Protein AF-A0A2V5PGW8-F1 (afdb_monomer_lite)

Foldseek 3Di:
DDDDDDDDDDDDPDDDQDDQDPQPPDDDADDDPDDPDDDDPDPDPDADLADDRSVSVSVLSLVLVCLQQLLVNLVCLLPDPPPVSVVVCVVVVDDSVVSNVVSVPDHRDHGDTHHNLVVVLVVVQVVQCVVVVHDDQAGPVRHGSVRSSVVSVD

Sequence (154 aa):
MLVQAQDIPVAQAGPAPQAPPPAPPSEVRAPGPKGSTPGPTGPGTLYSIGQPTDEEQLYLEYINRSRANPPAEGVRLATTTDPDVLSAYSYFSVDLSLLQSEFNTNPVAPPLAMNAKLLASARLHSGDMLTNDFQGHNGTDGSTFDQRITAQGY

pLDDT: mean 83.89, std 21.16, range [33.88, 98.5]

Radius of gyration: 20.9 Å; chains: 1; bounding box: 73×35×54 Å

Structure (mmCIF, N/CA/C/O backbone):
data_AF-A0A2V5PGW8-F1
#
_entry.id   AF-A0A2V5PGW8-F1
#
loop_
_atom_site.group_PDB
_atom_site.id
_atom_site.type_symbol
_atom_site.label_atom_id
_atom_site.label_alt_id
_atom_site.label_comp_id
_atom_site.label_asym_id
_atom_site.label_entity_id
_atom_site.label_seq_id
_atom_site.pdbx_PDB_ins_code
_atom_site.Cartn_x
_atom_site.Cartn_y
_atom_site.Cartn_z
_atom_site.occupancy
_atom_site.B_iso_or_equiv
_atom_site.auth_seq_id
_atom_site.auth_comp_id
_atom_site.auth_asym_id
_atom_site.auth_atom_id
_atom_site.pdbx_PDB_model_num
ATOM 1 N N . MET A 1 1 ? -47.441 8.249 17.963 1.00 40.44 1 MET A N 1
ATOM 2 C CA . MET A 1 1 ? -46.610 8.245 16.743 1.00 40.44 1 MET A CA 1
ATOM 3 C C . MET A 1 1 ? -45.543 7.182 16.968 1.00 40.44 1 MET A C 1
ATOM 5 O O . MET A 1 1 ? -44.676 7.387 17.802 1.00 40.44 1 MET A O 1
ATOM 9 N N . LEU A 1 2 ? -45.747 5.985 16.412 1.00 34.03 2 LEU A N 1
ATOM 10 C CA . LEU A 1 2 ? -44.937 4.788 16.674 1.00 34.03 2 LEU A CA 1
ATOM 11 C C . LEU A 1 2 ? -43.733 4.767 15.726 1.00 34.03 2 LEU A C 1
ATOM 13 O O . LEU A 1 2 ? -43.900 4.932 14.521 1.00 34.03 2 LEU A O 1
ATOM 17 N N . VAL A 1 3 ? -42.543 4.597 16.296 1.00 33.88 3 VAL A N 1
ATOM 18 C CA . VAL A 1 3 ? -41.261 4.498 15.590 1.00 33.88 3 VAL A CA 1
ATOM 19 C C . VAL A 1 3 ? -41.196 3.118 14.932 1.00 33.88 3 VAL A C 1
ATOM 21 O O . VAL A 1 3 ? -41.320 2.112 15.629 1.00 33.88 3 VAL A O 1
ATOM 24 N N . GLN A 1 4 ? -41.064 3.055 13.606 1.00 37.12 4 GLN A N 1
ATOM 25 C CA . GLN A 1 4 ? -40.842 1.783 12.918 1.00 37.12 4 GLN A CA 1
ATOM 26 C C . GLN A 1 4 ? -39.413 1.299 13.171 1.00 37.12 4 GLN A C 1
ATOM 28 O O . GLN A 1 4 ? -38.459 2.071 13.070 1.00 37.12 4 GLN A O 1
ATOM 33 N N . ALA A 1 5 ? -39.295 0.022 13.533 1.00 41.00 5 ALA A N 1
ATOM 34 C CA . ALA A 1 5 ? -38.028 -0.678 13.636 1.00 41.00 5 ALA A CA 1
ATOM 35 C C . ALA A 1 5 ? -37.353 -0.676 12.259 1.00 41.00 5 ALA A C 1
ATOM 37 O O . ALA A 1 5 ? -37.962 -1.077 11.271 1.00 41.00 5 ALA A O 1
ATOM 38 N N . GLN A 1 6 ? -36.124 -0.171 12.209 1.00 46.28 6 GLN A N 1
ATOM 39 C CA . GLN A 1 6 ? -35.280 -0.218 11.025 1.00 46.28 6 GLN A CA 1
ATOM 40 C C . GLN A 1 6 ? -34.931 -1.681 10.746 1.00 46.28 6 GLN A C 1
ATOM 42 O O . GLN A 1 6 ? -34.468 -2.387 11.646 1.00 46.28 6 GLN A O 1
ATOM 47 N N . ASP A 1 7 ? -35.190 -2.127 9.520 1.00 41.50 7 ASP A N 1
ATOM 48 C CA . ASP A 1 7 ? -34.817 -3.453 9.046 1.00 41.50 7 ASP A CA 1
ATOM 49 C C . ASP A 1 7 ? -33.313 -3.672 9.254 1.00 41.50 7 ASP A C 1
ATOM 51 O O . ASP A 1 7 ? -32.476 -2.914 8.761 1.00 41.50 7 ASP A O 1
ATOM 55 N N . ILE A 1 8 ? -32.973 -4.706 10.026 1.00 41.06 8 ILE A N 1
ATOM 56 C CA . ILE A 1 8 ? -31.591 -5.128 10.246 1.00 41.06 8 ILE A CA 1
ATOM 57 C C . ILE A 1 8 ? -31.052 -5.634 8.899 1.00 41.06 8 ILE A C 1
ATOM 59 O O . ILE A 1 8 ? -31.648 -6.558 8.336 1.00 41.06 8 ILE A O 1
ATOM 63 N N . PRO A 1 9 ? -29.938 -5.089 8.375 1.00 44.25 9 PRO A N 1
ATOM 64 C CA . PRO A 1 9 ? -29.322 -5.612 7.165 1.00 44.25 9 PRO A CA 1
ATOM 65 C C . PRO A 1 9 ? -28.958 -7.084 7.371 1.00 44.25 9 PRO A C 1
ATOM 67 O O . PRO A 1 9 ? -28.231 -7.438 8.301 1.00 44.25 9 PRO A O 1
ATOM 70 N N . VAL A 1 10 ? -29.481 -7.955 6.510 1.00 42.38 10 VAL A N 1
ATOM 71 C CA . VAL A 1 10 ? -29.098 -9.368 6.483 1.00 42.38 10 VAL A CA 1
ATOM 72 C C . VAL A 1 10 ? -27.624 -9.436 6.094 1.00 42.38 10 VAL A C 1
ATOM 74 O O . VAL A 1 10 ? -27.241 -8.958 5.028 1.00 42.38 10 VAL A O 1
ATOM 77 N N . ALA A 1 11 ? -26.798 -10.024 6.961 1.00 43.09 11 ALA A N 1
ATOM 78 C CA . ALA A 1 11 ? -25.395 -10.276 6.670 1.00 43.09 11 ALA A CA 1
ATOM 79 C C . ALA A 1 11 ? -25.289 -11.140 5.405 1.00 43.09 11 ALA A C 1
ATOM 81 O O . ALA A 1 11 ? -25.687 -12.307 5.397 1.00 43.09 11 ALA A O 1
ATOM 82 N N . GLN A 1 12 ? -24.776 -10.556 4.326 1.00 41.53 12 GLN A N 1
ATOM 83 C CA . GLN A 1 12 ? -24.440 -11.299 3.122 1.00 41.53 12 GLN A CA 1
ATOM 84 C C . GLN A 1 12 ? -23.303 -12.261 3.481 1.00 41.53 12 GLN A C 1
ATOM 86 O O . GLN A 1 12 ? -22.323 -11.853 4.108 1.00 41.53 12 GLN A O 1
ATOM 91 N N . ALA A 1 13 ? -23.444 -13.543 3.134 1.00 44.50 13 ALA A N 1
ATOM 92 C CA . ALA A 1 13 ? -22.358 -14.499 3.299 1.00 44.50 13 ALA A CA 1
ATOM 93 C C . ALA A 1 13 ? -21.129 -13.949 2.563 1.00 44.50 13 ALA A C 1
ATOM 95 O O . ALA A 1 13 ? -21.203 -13.659 1.367 1.00 44.50 13 ALA A O 1
ATOM 96 N N . GLY A 1 14 ? -20.038 -13.741 3.304 1.00 48.00 14 GLY A N 1
ATOM 97 C CA . GLY A 1 14 ? -18.776 -13.286 2.734 1.00 48.00 14 GLY A CA 1
ATOM 98 C C . GLY A 1 14 ? -18.256 -14.264 1.673 1.00 48.00 14 GLY A C 1
ATOM 99 O O . GLY A 1 14 ? -18.789 -15.371 1.536 1.00 48.00 14 GLY A O 1
ATOM 100 N N . PRO A 1 15 ? -17.214 -13.875 0.920 1.00 55.97 15 PRO A N 1
ATOM 101 C CA . PRO A 1 15 ? -16.576 -14.763 -0.042 1.00 55.97 15 PRO A CA 1
ATOM 102 C C . PRO A 1 15 ? -16.247 -16.111 0.608 1.00 55.97 15 PRO A C 1
ATOM 104 O O . PRO A 1 15 ? -15.847 -16.164 1.774 1.00 55.97 15 PRO A O 1
ATOM 107 N N . ALA A 1 16 ? -16.432 -17.200 -0.141 1.00 48.69 16 ALA A N 1
ATOM 108 C CA . ALA A 1 16 ? -15.998 -18.519 0.301 1.00 48.69 16 ALA A CA 1
ATOM 109 C C . ALA A 1 16 ? -14.511 -18.458 0.708 1.00 48.69 16 ALA A C 1
ATOM 111 O O . ALA A 1 16 ? -13.754 -17.754 0.037 1.00 48.69 16 ALA A O 1
ATOM 112 N N . PRO A 1 17 ? -14.079 -19.176 1.765 1.00 48.38 17 PRO A N 1
ATOM 113 C CA . PRO A 1 17 ? -12.673 -19.237 2.143 1.00 48.38 17 PRO A CA 1
ATOM 114 C C . PRO A 1 17 ? -11.847 -19.688 0.938 1.00 48.38 17 PRO A C 1
ATOM 116 O O . PRO A 1 17 ? -11.931 -20.838 0.502 1.00 48.38 17 PRO A O 1
ATOM 119 N N . GLN A 1 18 ? -11.107 -18.755 0.355 1.00 60.91 18 GLN A N 1
ATOM 120 C CA . GLN A 1 18 ? -10.178 -19.044 -0.719 1.00 60.91 18 GLN A CA 1
ATOM 121 C C . GLN A 1 18 ? -8.949 -19.685 -0.082 1.00 60.91 18 GLN A C 1
ATOM 123 O O . GLN A 1 18 ? -8.522 -19.268 0.994 1.00 60.91 18 GLN A O 1
ATOM 128 N N . ALA A 1 19 ? -8.411 -20.732 -0.711 1.00 45.38 19 ALA A N 1
ATOM 129 C CA . ALA A 1 19 ? -7.142 -21.286 -0.262 1.00 45.38 19 ALA A CA 1
ATOM 130 C C . ALA A 1 19 ? -6.102 -20.153 -0.204 1.00 45.38 19 ALA A C 1
ATOM 132 O O . ALA A 1 19 ? -6.127 -19.295 -1.097 1.00 45.38 19 ALA A O 1
ATOM 133 N N . PRO A 1 20 ? -5.203 -20.152 0.798 1.00 48.78 20 PRO A N 1
ATOM 134 C CA . PRO A 1 20 ? -4.128 -19.184 0.848 1.00 48.78 20 PRO A CA 1
ATOM 135 C C . PRO A 1 20 ? -3.431 -19.148 -0.515 1.00 48.78 20 PRO A C 1
ATOM 137 O O . PRO A 1 20 ? -3.143 -20.215 -1.080 1.00 48.78 20 PRO A O 1
ATOM 140 N N . PRO A 1 21 ? -3.180 -17.958 -1.074 1.00 62.78 21 PRO A N 1
ATOM 141 C CA . PRO A 1 21 ? -2.383 -17.849 -2.280 1.00 62.78 21 PRO A CA 1
ATOM 142 C C . PRO A 1 21 ? -1.033 -18.555 -2.072 1.00 62.78 21 PRO A C 1
ATOM 144 O O . PRO A 1 21 ? -0.531 -18.608 -0.943 1.00 62.78 21 PRO A O 1
ATOM 147 N N . PRO A 1 22 ? -0.436 -19.137 -3.130 1.00 72.50 22 PRO A N 1
ATOM 148 C CA . PRO A 1 22 ? 0.881 -19.748 -3.026 1.00 72.50 22 PRO A CA 1
ATOM 149 C C . PRO A 1 22 ? 1.866 -18.781 -2.371 1.00 72.50 22 PRO A C 1
ATOM 151 O O . PRO A 1 22 ? 1.972 -17.628 -2.794 1.00 72.50 22 PRO A O 1
ATOM 154 N N . ALA A 1 23 ? 2.576 -19.257 -1.346 1.00 50.66 23 ALA A N 1
ATOM 155 C CA . ALA A 1 23 ? 3.517 -18.426 -0.610 1.00 50.66 23 ALA A CA 1
ATOM 156 C C . ALA A 1 23 ? 4.523 -17.780 -1.582 1.00 50.66 23 ALA A C 1
ATOM 158 O O . ALA A 1 23 ? 5.069 -18.474 -2.454 1.00 50.66 23 ALA A O 1
ATOM 159 N N . PRO A 1 24 ? 4.788 -16.469 -1.461 1.00 63.44 24 PRO A N 1
ATOM 160 C CA . PRO A 1 24 ? 5.774 -15.817 -2.301 1.00 63.44 24 PRO A CA 1
ATOM 161 C C . PRO A 1 24 ? 7.163 -16.444 -2.092 1.00 63.44 24 PRO A C 1
ATOM 163 O O . PRO A 1 24 ? 7.466 -16.927 -0.998 1.00 63.44 24 PRO A O 1
ATOM 166 N N . PRO A 1 25 ? 8.052 -16.404 -3.105 1.00 72.44 25 PRO A N 1
ATOM 167 C CA . PRO A 1 25 ? 9.440 -16.815 -2.926 1.00 72.44 25 PRO A CA 1
ATOM 168 C C . PRO A 1 25 ? 10.068 -16.074 -1.740 1.00 72.44 25 PRO A C 1
ATOM 170 O O . PRO A 1 25 ? 10.069 -14.842 -1.706 1.00 72.44 25 PRO A O 1
ATOM 173 N N . SER A 1 26 ? 10.589 -16.825 -0.768 1.00 59.41 26 SER A N 1
ATOM 174 C CA . SER A 1 26 ? 11.202 -16.269 0.436 1.00 59.41 26 SER A CA 1
ATOM 175 C C . SER A 1 26 ? 12.571 -15.669 0.118 1.00 59.41 26 SER A C 1
ATOM 177 O O . SER A 1 26 ? 13.467 -16.387 -0.332 1.00 59.41 26 SER A O 1
ATOM 179 N N . GLU A 1 27 ? 12.768 -14.385 0.410 1.00 65.31 27 GLU A N 1
ATOM 180 C CA . GLU A 1 27 ? 14.083 -13.744 0.344 1.00 65.31 27 GLU A CA 1
ATOM 181 C C . GLU A 1 27 ? 14.701 -13.686 1.748 1.00 65.31 27 GLU A C 1
ATOM 183 O O . GLU A 1 27 ? 14.141 -13.103 2.676 1.00 65.31 27 GLU A O 1
ATOM 188 N N . VAL A 1 28 ? 15.855 -14.338 1.927 1.00 62.91 28 VAL A N 1
ATOM 189 C CA . VAL A 1 28 ? 16.549 -14.413 3.220 1.00 62.91 28 VAL A CA 1
ATOM 190 C C . VAL A 1 28 ? 17.599 -13.310 3.296 1.00 62.91 28 VAL A C 1
ATOM 192 O O . VAL A 1 28 ? 18.559 -13.296 2.527 1.00 62.91 28 VAL A O 1
ATOM 195 N N . ARG A 1 29 ? 17.465 -12.405 4.269 1.00 62.31 29 ARG A N 1
ATOM 196 C CA . ARG A 1 29 ? 18.520 -11.435 4.590 1.00 62.31 29 ARG A CA 1
ATOM 197 C C . ARG A 1 29 ? 19.723 -12.155 5.213 1.00 62.31 29 ARG A C 1
ATOM 199 O O . ARG A 1 29 ? 19.563 -12.922 6.161 1.00 62.31 29 ARG A O 1
ATOM 206 N N . ALA A 1 30 ? 20.936 -11.846 4.747 1.00 62.22 30 ALA A N 1
ATOM 207 C CA . ALA A 1 30 ? 22.165 -12.288 5.408 1.00 62.22 30 ALA A CA 1
ATOM 208 C C . ALA A 1 30 ? 22.208 -11.780 6.870 1.00 62.22 30 ALA A C 1
ATOM 210 O O . ALA A 1 30 ? 21.884 -10.611 7.110 1.00 62.22 30 ALA A O 1
ATOM 211 N N . PRO A 1 31 ? 22.594 -12.607 7.863 1.00 52.97 31 PRO A N 1
ATOM 212 C CA . PRO A 1 31 ? 22.607 -12.187 9.260 1.00 52.97 31 PRO A CA 1
ATOM 213 C C . PRO A 1 31 ? 23.463 -10.930 9.458 1.00 52.97 31 PRO A C 1
ATOM 215 O O . PRO A 1 31 ? 24.656 -10.927 9.163 1.00 52.97 31 PRO A O 1
ATOM 218 N N . GLY A 1 32 ? 22.856 -9.859 9.974 1.00 55.25 32 GLY A N 1
ATOM 219 C CA . GLY A 1 32 ? 23.610 -8.716 10.490 1.00 55.25 32 GLY A CA 1
ATOM 220 C C . GLY A 1 32 ? 24.349 -9.080 11.788 1.00 55.25 32 GLY A C 1
ATOM 221 O O . GLY A 1 32 ? 24.049 -10.117 12.390 1.00 55.25 32 GLY A O 1
ATOM 222 N N . PRO A 1 33 ? 25.288 -8.240 12.262 1.00 53.88 33 PRO A N 1
ATOM 223 C CA . PRO A 1 33 ? 25.954 -8.451 13.544 1.00 53.88 33 PRO A CA 1
ATOM 224 C C . PRO A 1 33 ? 24.921 -8.624 14.664 1.00 53.88 33 PRO A C 1
ATOM 226 O O . PRO A 1 33 ? 23.999 -7.815 14.794 1.00 53.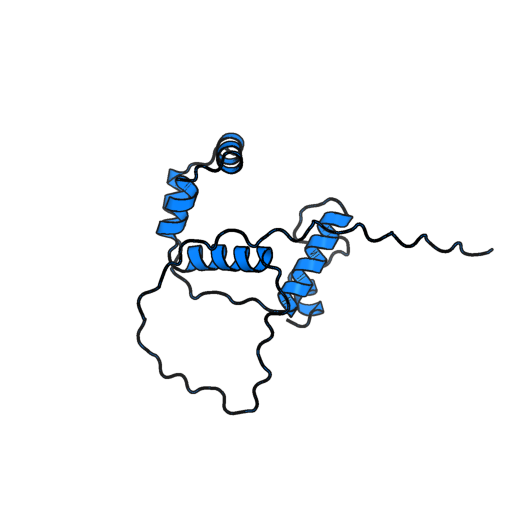88 33 PRO A O 1
ATOM 229 N N . LYS A 1 34 ? 25.059 -9.685 15.468 1.00 49.84 34 LYS A N 1
ATOM 230 C CA . LYS A 1 34 ? 24.198 -9.935 16.631 1.00 49.84 34 LYS A CA 1
ATOM 231 C C . LYS A 1 34 ? 24.468 -8.869 17.695 1.00 49.84 34 LYS A C 1
ATOM 233 O O . LYS A 1 34 ? 25.403 -9.002 18.478 1.00 49.84 34 LYS A O 1
ATOM 238 N N . GLY A 1 35 ? 23.657 -7.816 17.726 1.00 45.84 35 GLY A N 1
ATOM 239 C CA . GLY A 1 35 ? 23.587 -6.925 18.879 1.00 45.84 35 GLY A CA 1
ATOM 240 C C . GLY A 1 35 ? 22.987 -7.675 20.068 1.00 45.84 35 GLY A C 1
ATOM 241 O O . GLY A 1 35 ? 21.908 -8.254 19.958 1.00 45.84 35 GLY A O 1
ATOM 242 N N . SER A 1 36 ? 23.686 -7.696 21.200 1.00 48.03 36 SER A N 1
ATOM 243 C CA . SER A 1 36 ? 23.183 -8.242 22.461 1.00 48.03 36 SER A CA 1
ATOM 244 C C . SER A 1 36 ? 22.240 -7.232 23.120 1.00 48.03 36 SER A C 1
ATOM 246 O O . SER A 1 36 ? 22.651 -6.475 23.996 1.00 48.03 36 SER A O 1
ATOM 248 N N . THR A 1 37 ? 20.983 -7.171 22.690 1.00 54.50 37 THR A N 1
ATOM 249 C CA . THR A 1 37 ? 19.946 -6.461 23.452 1.00 54.50 37 THR A CA 1
ATOM 250 C C . THR A 1 37 ? 19.428 -7.375 24.566 1.00 54.50 37 THR A C 1
ATOM 252 O O . THR A 1 37 ? 18.951 -8.470 24.254 1.00 54.50 37 THR A O 1
ATOM 255 N N . PRO A 1 38 ? 19.511 -6.977 25.851 1.00 52.12 38 PRO A N 1
ATOM 256 C CA . PRO A 1 38 ? 18.877 -7.707 26.945 1.00 52.12 38 PRO A CA 1
ATOM 257 C C . PRO A 1 38 ? 17.372 -7.852 26.690 1.00 52.12 38 PRO A C 1
ATOM 259 O O . PRO A 1 38 ? 16.700 -6.875 26.360 1.00 52.12 38 PRO A O 1
ATOM 262 N N . GLY A 1 39 ? 16.851 -9.075 26.815 1.00 55.28 39 GLY A N 1
ATOM 263 C CA . GLY A 1 39 ? 15.418 -9.344 26.709 1.00 55.28 39 GLY A CA 1
ATOM 264 C C . GLY A 1 39 ? 14.641 -8.743 27.890 1.00 55.28 39 GLY A C 1
ATOM 265 O O . GLY A 1 39 ? 15.202 -8.601 28.978 1.00 55.28 39 GLY A O 1
ATOM 266 N N . PRO A 1 40 ? 13.361 -8.383 27.704 1.00 57.47 40 PRO A N 1
ATOM 267 C CA . PRO A 1 40 ? 12.556 -7.766 28.753 1.00 57.47 40 PRO A CA 1
ATOM 268 C C . PRO A 1 40 ? 12.365 -8.721 29.943 1.00 57.47 40 PRO A C 1
ATOM 270 O O . PRO A 1 40 ? 11.946 -9.865 29.779 1.00 57.47 40 PRO A O 1
ATOM 273 N N . THR A 1 41 ? 12.662 -8.243 31.154 1.00 48.97 41 THR A N 1
ATOM 274 C CA . THR A 1 41 ? 12.500 -8.975 32.420 1.00 48.97 41 THR A CA 1
ATOM 275 C C . THR A 1 41 ? 11.153 -8.637 33.066 1.00 48.97 41 THR A C 1
ATOM 277 O O . THR A 1 41 ? 11.041 -7.676 33.823 1.00 48.97 41 THR A O 1
ATOM 280 N N . GLY A 1 42 ? 10.121 -9.419 32.754 1.00 59.41 42 GLY A N 1
ATOM 281 C CA . GLY A 1 42 ? 8.792 -9.373 33.377 1.00 59.41 42 GLY A CA 1
ATOM 282 C C . GLY A 1 42 ? 7.847 -10.376 32.702 1.00 59.41 42 GLY A C 1
ATOM 283 O O . GLY A 1 42 ? 8.179 -10.852 31.615 1.00 59.41 42 GLY A O 1
ATOM 284 N N . PRO A 1 43 ? 6.687 -10.731 33.293 1.00 55.41 43 PRO A N 1
ATOM 285 C CA . PRO A 1 43 ? 5.642 -11.441 32.561 1.00 55.41 43 PRO A CA 1
ATOM 286 C C . PRO A 1 43 ? 5.126 -10.506 31.463 1.00 55.41 43 PRO A C 1
ATOM 288 O O . PRO A 1 43 ? 4.277 -9.649 31.693 1.00 55.41 43 PRO A O 1
ATOM 291 N N . GLY A 1 44 ? 5.734 -10.593 30.283 1.00 62.56 44 GLY A N 1
ATOM 292 C CA . GLY A 1 44 ? 5.386 -9.746 29.155 1.00 62.56 44 GLY A CA 1
ATOM 293 C C . GLY A 1 44 ? 3.988 -10.095 28.674 1.00 62.56 44 GLY A C 1
ATOM 294 O O . GLY A 1 44 ? 3.721 -11.248 28.336 1.00 62.56 44 GLY A O 1
ATOM 295 N N . THR A 1 45 ? 3.101 -9.103 28.615 1.00 73.25 45 THR A N 1
ATOM 296 C CA . THR A 1 45 ? 1.897 -9.203 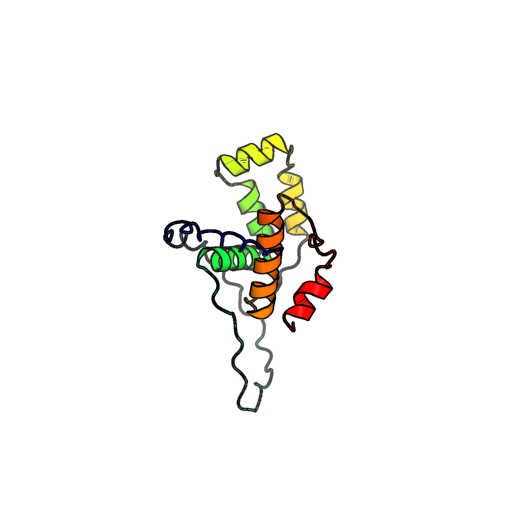27.790 1.00 73.25 45 THR A CA 1
ATOM 297 C C . THR A 1 45 ? 2.339 -9.616 26.391 1.00 73.25 45 THR A C 1
ATOM 299 O O . THR A 1 45 ? 3.126 -8.910 25.757 1.00 73.25 45 THR A O 1
ATOM 302 N N . LEU A 1 46 ? 1.882 -10.783 25.935 1.00 81.94 46 LEU A N 1
ATOM 303 C CA . LEU A 1 46 ? 2.220 -11.278 24.607 1.00 81.94 46 LEU A CA 1
ATOM 304 C C . LEU A 1 46 ? 1.773 -10.259 23.557 1.00 81.94 46 LEU A C 1
ATOM 306 O O . LEU A 1 46 ? 0.671 -9.709 23.632 1.00 81.94 46 LEU A O 1
ATOM 310 N N . TYR A 1 47 ? 2.639 -10.004 22.578 1.00 88.31 47 TYR A N 1
ATOM 311 C CA . TYR A 1 47 ? 2.306 -9.133 21.461 1.00 88.31 47 TYR A CA 1
ATOM 312 C C . TYR A 1 47 ? 1.154 -9.744 20.659 1.00 88.31 47 TYR A C 1
ATOM 314 O O . TYR A 1 47 ? 1.244 -10.884 20.204 1.00 88.31 47 TYR A O 1
ATOM 322 N N . SER A 1 48 ? 0.068 -8.989 20.491 1.00 93.50 48 SER A N 1
ATOM 323 C CA . SER A 1 48 ? -1.096 -9.452 19.741 1.00 93.50 48 SER A CA 1
ATOM 324 C C . SER A 1 48 ? -1.030 -8.979 18.293 1.00 93.50 48 SER A C 1
ATOM 326 O O . SER A 1 48 ? -1.170 -7.787 18.005 1.00 93.50 48 SER A O 1
ATOM 328 N N . ILE A 1 49 ? -0.883 -9.939 17.380 1.00 93.62 49 ILE A N 1
ATOM 329 C CA . ILE A 1 49 ? -1.000 -9.721 15.932 1.00 93.62 49 ILE A CA 1
ATOM 330 C C . ILE A 1 49 ? -2.460 -9.608 15.464 1.00 93.62 49 ILE A C 1
ATOM 332 O O . ILE A 1 49 ? -2.720 -9.280 14.311 1.00 93.62 49 ILE A O 1
ATOM 336 N N . GLY A 1 50 ? -3.421 -9.868 16.356 1.00 93.94 50 GLY A N 1
ATOM 337 C CA . GLY A 1 50 ? -4.836 -9.975 16.015 1.00 93.94 50 GLY A CA 1
ATOM 338 C C . GLY A 1 50 ? -5.165 -11.337 15.406 1.00 93.94 50 GLY A C 1
ATOM 339 O O . GLY A 1 50 ? -4.630 -12.356 15.838 1.00 93.94 50 GLY A O 1
ATOM 340 N N . GLN A 1 51 ? -6.080 -11.341 14.439 1.00 95.62 51 GLN A N 1
ATOM 341 C CA . GLN A 1 51 ? -6.477 -12.509 13.647 1.00 95.62 51 GLN A CA 1
ATOM 342 C C . GLN A 1 51 ? -6.503 -12.081 12.169 1.00 95.62 51 GLN A C 1
ATOM 344 O O . GLN A 1 51 ? -7.587 -11.794 11.640 1.00 95.62 51 GLN A O 1
ATOM 349 N N . PRO A 1 52 ? -5.323 -11.887 11.545 1.00 95.81 52 PRO A N 1
ATOM 350 C CA . PRO A 1 52 ? -5.260 -11.583 10.124 1.00 95.81 52 PRO A CA 1
ATOM 351 C C . PRO A 1 52 ? -5.826 -12.751 9.312 1.00 95.81 52 PRO A C 1
ATOM 353 O O . PRO A 1 52 ? -5.681 -13.909 9.704 1.00 95.81 52 PRO A O 1
ATOM 356 N N . THR A 1 53 ? -6.483 -12.447 8.200 1.00 95.44 53 THR A N 1
ATOM 357 C CA . THR A 1 53 ? -6.813 -13.454 7.188 1.00 95.44 53 THR A CA 1
ATOM 358 C C . THR A 1 53 ? -5.550 -13.877 6.440 1.00 95.44 53 THR A C 1
ATOM 360 O O . THR A 1 53 ? -4.527 -13.191 6.492 1.00 95.44 53 THR A O 1
ATOM 363 N N . ASP A 1 54 ? -5.631 -14.980 5.695 1.00 94.88 54 ASP A N 1
ATOM 364 C CA . ASP A 1 54 ? -4.525 -15.433 4.844 1.00 94.88 54 ASP A CA 1
ATOM 365 C C . ASP A 1 54 ? -4.125 -14.362 3.813 1.00 94.88 54 ASP A C 1
ATOM 367 O O . ASP A 1 54 ? -2.943 -14.144 3.562 1.00 94.88 54 ASP A O 1
ATOM 371 N N . GLU A 1 55 ? -5.105 -13.629 3.278 1.00 92.81 55 GLU A N 1
ATOM 372 C CA . GLU A 1 55 ? -4.884 -12.531 2.331 1.00 92.81 55 GLU A CA 1
ATOM 373 C C . GLU A 1 55 ? -4.216 -11.311 2.994 1.00 92.81 55 GLU A C 1
ATOM 375 O O . GLU A 1 55 ? -3.272 -10.733 2.460 1.00 92.81 55 GLU A O 1
ATOM 380 N N . GLU A 1 56 ? -4.646 -10.924 4.199 1.00 95.38 56 GLU A N 1
ATOM 381 C CA . GLU A 1 56 ? -3.999 -9.836 4.948 1.00 95.38 56 GLU A CA 1
ATOM 382 C C . GLU A 1 56 ? -2.554 -10.195 5.324 1.00 95.38 56 GLU A C 1
ATOM 384 O O . GLU A 1 56 ? -1.659 -9.346 5.278 1.00 95.38 56 GLU A O 1
ATOM 389 N N . GLN A 1 57 ? -2.318 -11.463 5.665 1.00 96.62 57 GLN A N 1
ATOM 390 C CA . GLN A 1 57 ? -0.987 -11.986 5.931 1.00 96.62 57 GLN A CA 1
ATOM 391 C C . GLN A 1 57 ? -0.119 -11.970 4.662 1.00 96.62 57 GLN A C 1
ATOM 393 O O . GLN A 1 57 ? 1.031 -11.526 4.723 1.00 96.62 57 GLN A O 1
ATOM 398 N N . LEU A 1 58 ? -0.674 -12.344 3.506 1.00 95.44 58 LEU A N 1
ATOM 399 C CA . LEU A 1 58 ? 0.014 -12.245 2.219 1.00 95.44 58 LEU A CA 1
ATOM 400 C C . LEU A 1 58 ? 0.440 -10.801 1.908 1.00 95.44 58 LEU A C 1
ATOM 402 O O . LEU A 1 58 ? 1.576 -10.571 1.485 1.00 95.44 58 LEU A O 1
ATOM 406 N N . TYR A 1 59 ? -0.422 -9.807 2.147 1.00 95.69 59 TYR A N 1
ATOM 407 C CA . TYR A 1 59 ? -0.048 -8.408 1.916 1.00 95.69 59 TYR A CA 1
ATOM 408 C C . TYR A 1 59 ? 1.132 -7.969 2.785 1.00 95.69 59 TYR A C 1
ATOM 410 O O . TYR A 1 59 ? 2.031 -7.276 2.298 1.00 95.69 59 TYR A O 1
ATOM 418 N N . LEU A 1 60 ? 1.187 -8.405 4.048 1.00 97.12 60 LEU A N 1
ATOM 419 C CA . LEU A 1 60 ? 2.347 -8.148 4.899 1.00 97.12 60 LEU A CA 1
ATOM 420 C C . LEU A 1 60 ? 3.619 -8.804 4.338 1.00 97.12 60 LEU A C 1
ATOM 422 O O . LEU A 1 60 ? 4.699 -8.212 4.404 1.00 97.12 60 LEU A O 1
ATOM 426 N N . GLU A 1 61 ? 3.510 -10.000 3.766 1.00 96.75 61 GLU A N 1
ATOM 427 C CA . GLU A 1 61 ? 4.635 -10.702 3.143 1.00 96.75 61 GLU A CA 1
ATOM 428 C C . GLU A 1 61 ? 5.149 -9.983 1.895 1.00 96.75 61 GLU A C 1
ATOM 430 O O . GLU A 1 61 ? 6.362 -9.824 1.753 1.00 96.75 61 GLU A O 1
ATOM 435 N N . TYR A 1 62 ? 4.268 -9.462 1.036 1.00 96.69 62 TYR A N 1
ATOM 436 C CA . TYR A 1 62 ? 4.671 -8.624 -0.100 1.00 96.69 62 TYR A CA 1
ATOM 437 C C . TYR A 1 62 ? 5.388 -7.351 0.353 1.00 96.69 62 TYR A C 1
ATOM 439 O O . TYR A 1 62 ? 6.464 -7.028 -0.160 1.00 96.69 62 TYR A O 1
ATOM 447 N N . ILE A 1 63 ? 4.853 -6.668 1.371 1.00 97.44 63 ILE A N 1
ATOM 448 C CA . ILE A 1 63 ? 5.497 -5.488 1.961 1.00 97.44 63 ILE A CA 1
ATOM 449 C C . ILE A 1 63 ? 6.883 -5.857 2.500 1.00 97.44 63 ILE A C 1
ATOM 451 O O . ILE A 1 63 ? 7.864 -5.166 2.230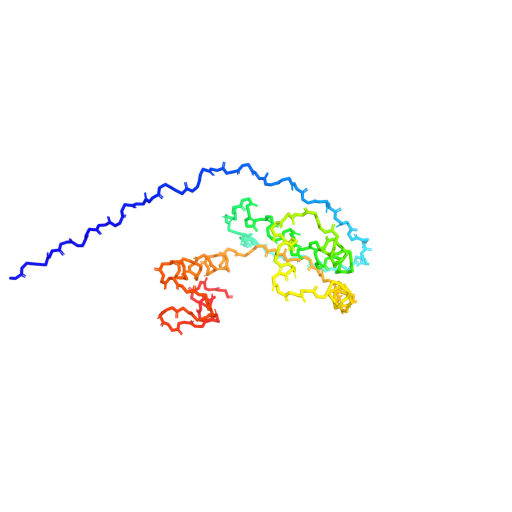 1.00 97.44 63 ILE A O 1
ATOM 455 N N . ASN A 1 64 ? 6.997 -6.958 3.239 1.00 98.25 64 ASN A N 1
ATOM 456 C CA . ASN A 1 64 ? 8.261 -7.375 3.837 1.00 98.25 64 ASN A CA 1
ATOM 457 C C . ASN A 1 64 ? 9.284 -7.871 2.808 1.00 98.25 64 ASN A C 1
ATOM 459 O O . ASN A 1 64 ? 10.474 -7.621 3.000 1.00 98.25 64 ASN A O 1
ATOM 463 N N . ARG A 1 65 ? 8.851 -8.492 1.703 1.00 97.62 65 ARG A N 1
ATOM 464 C CA . ARG A 1 65 ? 9.722 -8.842 0.570 1.00 97.62 65 ARG A CA 1
ATOM 465 C C . ARG A 1 65 ? 10.311 -7.584 -0.068 1.00 97.62 65 ARG A C 1
ATOM 467 O O . ARG A 1 65 ? 11.529 -7.486 -0.197 1.00 97.62 65 ARG A O 1
ATOM 474 N N . SER A 1 66 ? 9.465 -6.588 -0.339 1.00 97.25 66 SER A N 1
ATOM 475 C CA . SER A 1 66 ? 9.891 -5.274 -0.834 1.00 97.25 66 SER A CA 1
ATOM 476 C C . SER A 1 66 ? 10.893 -4.601 0.110 1.00 97.25 66 SER A C 1
ATOM 478 O O . SER A 1 66 ? 11.950 -4.147 -0.316 1.00 97.25 66 SER A O 1
ATOM 480 N N . ARG A 1 67 ? 10.627 -4.615 1.423 1.00 98.12 67 ARG A N 1
ATOM 481 C CA . ARG A 1 67 ? 11.521 -4.034 2.443 1.00 98.12 67 ARG A CA 1
ATOM 482 C C . ARG A 1 67 ? 12.859 -4.760 2.567 1.00 98.12 67 ARG A C 1
ATOM 484 O O . ARG A 1 67 ? 13.864 -4.118 2.870 1.00 98.12 67 ARG A O 1
ATOM 491 N N . ALA A 1 68 ? 12.880 -6.077 2.370 1.00 98.25 68 ALA A N 1
ATOM 492 C CA . ALA A 1 68 ? 14.093 -6.882 2.467 1.00 98.25 68 ALA A CA 1
ATOM 493 C C . ALA A 1 68 ? 15.046 -6.644 1.287 1.00 98.25 68 ALA A C 1
ATOM 495 O O . ALA A 1 68 ? 16.263 -6.672 1.484 1.00 98.25 68 ALA A O 1
ATOM 496 N N . ASN A 1 69 ? 14.504 -6.403 0.088 1.00 98.25 69 ASN A N 1
ATOM 497 C CA . ASN A 1 69 ? 15.282 -6.222 -1.135 1.00 98.25 69 ASN A CA 1
ATOM 498 C C . ASN A 1 69 ? 14.541 -5.353 -2.175 1.00 98.25 69 ASN A C 1
ATOM 500 O O . ASN A 1 69 ? 13.991 -5.879 -3.149 1.00 98.25 69 ASN A O 1
ATOM 504 N N . PRO A 1 70 ? 14.537 -4.017 -2.004 1.00 98.31 70 PRO A N 1
ATOM 505 C CA . PRO A 1 70 ? 13.805 -3.130 -2.904 1.00 98.31 70 PRO A CA 1
ATOM 506 C C . PRO A 1 70 ? 14.211 -3.254 -4.388 1.00 98.31 70 PRO A C 1
ATOM 508 O O . PRO A 1 70 ? 13.309 -3.364 -5.220 1.00 98.31 70 PRO A O 1
ATOM 511 N N . PRO A 1 71 ? 15.509 -3.346 -4.762 1.00 98.31 71 PRO A N 1
ATOM 512 C CA . PRO A 1 71 ? 15.897 -3.559 -6.160 1.00 98.31 71 PRO A CA 1
ATOM 513 C C . PRO A 1 71 ? 15.265 -4.805 -6.796 1.00 98.31 71 PRO A C 1
ATOM 515 O O . PRO A 1 71 ? 14.765 -4.746 -7.922 1.00 98.31 71 PRO A O 1
ATOM 518 N N . ALA A 1 72 ? 15.249 -5.936 -6.081 1.00 98.00 72 ALA A N 1
ATOM 519 C CA . ALA A 1 72 ? 14.658 -7.167 -6.603 1.00 98.00 72 ALA A CA 1
ATOM 520 C C . ALA A 1 72 ? 13.133 -7.075 -6.730 1.00 98.00 72 ALA A C 1
ATOM 522 O O . ALA A 1 72 ? 12.578 -7.599 -7.697 1.00 98.00 72 ALA A O 1
ATOM 523 N N . GLU A 1 73 ? 12.456 -6.379 -5.812 1.00 98.19 73 GLU A N 1
ATOM 524 C CA . GLU A 1 73 ? 11.015 -6.150 -5.930 1.00 98.19 73 GLU A CA 1
ATOM 525 C C . GLU A 1 73 ? 10.678 -5.266 -7.135 1.00 98.19 73 GLU A C 1
ATOM 527 O O . GLU A 1 73 ? 9.761 -5.590 -7.889 1.00 98.19 73 GLU A O 1
ATOM 532 N N . GLY A 1 74 ? 11.462 -4.213 -7.388 1.00 98.00 74 GLY A N 1
ATOM 533 C CA . GLY A 1 74 ? 11.308 -3.382 -8.584 1.00 98.00 74 GLY A CA 1
ATOM 534 C C . GLY A 1 74 ? 11.432 -4.198 -9.876 1.00 98.00 74 GLY A C 1
ATOM 535 O O . GLY A 1 74 ? 10.612 -4.060 -10.784 1.00 98.00 74 GLY A O 1
ATOM 536 N N . VAL A 1 75 ? 12.410 -5.112 -9.947 1.00 98.25 75 VAL A N 1
ATOM 537 C CA . VAL A 1 75 ? 12.547 -6.045 -11.081 1.00 98.25 75 VAL A CA 1
ATOM 538 C C . VAL A 1 75 ? 11.344 -6.978 -11.185 1.00 98.25 75 VAL A C 1
ATOM 540 O O . VAL A 1 75 ? 10.817 -7.168 -12.281 1.00 98.25 75 VAL A O 1
ATOM 543 N N . ARG A 1 76 ? 10.881 -7.543 -10.066 1.00 97.38 76 ARG A N 1
ATOM 544 C CA . ARG A 1 76 ? 9.734 -8.457 -10.036 1.00 97.38 76 ARG A CA 1
ATOM 545 C C . ARG A 1 76 ? 8.465 -7.796 -10.570 1.00 97.38 76 ARG A C 1
ATOM 547 O O . ARG A 1 76 ? 7.782 -8.400 -11.390 1.00 97.38 76 ARG A O 1
ATOM 554 N N . LEU A 1 77 ? 8.171 -6.570 -10.138 1.00 96.62 77 LEU A N 1
ATOM 555 C CA . LEU A 1 77 ? 7.013 -5.812 -10.614 1.00 96.62 77 LEU A CA 1
ATOM 556 C C . LEU A 1 77 ? 7.144 -5.495 -12.108 1.00 96.62 77 LEU A C 1
ATOM 558 O O . LEU A 1 77 ? 6.243 -5.799 -12.881 1.00 96.62 77 LEU A O 1
ATOM 562 N N . ALA A 1 78 ? 8.305 -5.001 -12.544 1.00 97.75 78 ALA A N 1
ATOM 563 C CA . ALA A 1 78 ? 8.543 -4.669 -13.949 1.00 97.75 78 ALA A CA 1
ATOM 564 C C . ALA A 1 78 ? 8.520 -5.876 -14.909 1.00 97.75 78 ALA A C 1
ATOM 566 O O . ALA A 1 78 ? 8.367 -5.694 -16.114 1.00 97.75 78 ALA A O 1
ATOM 567 N N . THR A 1 79 ? 8.696 -7.099 -14.399 1.00 97.19 79 THR A N 1
ATOM 568 C CA . THR A 1 79 ? 8.744 -8.340 -15.198 1.00 97.19 79 THR A CA 1
ATOM 569 C C . THR A 1 79 ? 7.541 -9.254 -14.969 1.00 97.19 79 THR A C 1
ATOM 571 O O . THR A 1 79 ? 7.543 -10.403 -15.413 1.00 97.19 79 THR A O 1
ATOM 574 N N . THR A 1 80 ? 6.505 -8.759 -14.284 1.00 96.38 80 THR A N 1
ATOM 575 C CA . THR A 1 80 ? 5.269 -9.513 -14.069 1.00 96.38 80 THR A CA 1
ATOM 576 C C . THR A 1 80 ? 4.613 -9.906 -15.393 1.00 96.38 80 THR A C 1
ATOM 578 O O . THR A 1 80 ? 4.701 -9.199 -16.395 1.00 96.38 80 THR A O 1
ATOM 581 N N . THR A 1 81 ? 3.936 -11.052 -15.385 1.00 97.06 81 THR A N 1
ATOM 582 C CA . THR A 1 81 ? 3.150 -11.555 -16.526 1.00 97.06 81 THR A CA 1
ATOM 583 C C . THR A 1 81 ? 1.649 -11.538 -16.248 1.00 97.06 81 THR A C 1
ATOM 585 O O . THR A 1 81 ? 0.870 -12.016 -17.069 1.00 97.06 81 THR A O 1
ATOM 588 N N . ASP A 1 82 ? 1.245 -10.985 -15.101 1.00 96.94 82 ASP A N 1
ATOM 589 C CA . ASP A 1 82 ? -0.157 -10.843 -14.730 1.00 96.94 82 ASP A CA 1
ATOM 590 C C . ASP A 1 82 ? -0.882 -9.916 -15.729 1.00 96.94 82 ASP A C 1
ATOM 592 O O . ASP A 1 82 ? -0.471 -8.761 -15.897 1.00 96.94 82 ASP A O 1
ATOM 596 N N . PRO A 1 83 ? -1.933 -10.396 -16.418 1.00 97.50 83 PRO A N 1
ATOM 597 C CA . PRO A 1 83 ? -2.590 -9.634 -17.474 1.00 97.50 83 PRO A CA 1
ATOM 598 C C . PRO A 1 83 ? -3.280 -8.365 -16.961 1.00 97.50 83 PRO A C 1
ATOM 600 O O . PRO A 1 83 ? -3.304 -7.366 -17.684 1.00 97.50 83 PRO A O 1
ATOM 603 N N . ASP A 1 84 ? -3.791 -8.366 -15.728 1.00 97.06 84 ASP A N 1
ATOM 604 C CA . ASP A 1 84 ? -4.462 -7.204 -15.144 1.00 97.06 84 ASP A CA 1
ATOM 605 C C . ASP A 1 84 ? -3.436 -6.117 -14.810 1.00 97.06 84 ASP A C 1
ATOM 607 O O . ASP A 1 84 ? -3.654 -4.934 -15.091 1.00 97.06 84 ASP A O 1
ATOM 611 N N . VAL A 1 85 ? -2.262 -6.515 -14.312 1.00 96.75 85 VAL A N 1
ATOM 612 C CA . VAL A 1 85 ? -1.154 -5.582 -14.066 1.00 96.75 85 VAL A CA 1
ATOM 613 C C . VAL A 1 85 ? -0.604 -5.013 -15.375 1.00 96.75 85 VAL A C 1
ATOM 615 O O . VAL A 1 85 ? -0.391 -3.804 -15.474 1.00 96.75 85 VAL A O 1
ATOM 618 N N . LEU A 1 86 ? -0.424 -5.844 -16.407 1.00 98.00 86 LEU A N 1
ATOM 619 C CA . LEU A 1 86 ? 0.019 -5.379 -17.726 1.00 98.00 86 LEU A CA 1
ATOM 620 C C . LEU A 1 86 ? -0.988 -4.401 -18.356 1.00 98.00 86 LEU A C 1
ATOM 622 O O . LEU A 1 86 ? -0.588 -3.389 -18.938 1.00 98.00 86 LEU A O 1
ATOM 626 N N . SER A 1 87 ? -2.290 -4.658 -18.192 1.00 98.25 87 SER A N 1
ATOM 627 C CA . SER A 1 87 ? -3.348 -3.734 -18.610 1.00 98.25 87 SER A CA 1
ATOM 628 C C . SER A 1 87 ? -3.263 -2.404 -17.853 1.00 98.25 87 SER A C 1
ATOM 630 O O . SER A 1 87 ? -3.302 -1.337 -18.470 1.00 98.25 87 SER A O 1
ATOM 632 N N . ALA A 1 88 ? -3.064 -2.441 -16.531 1.00 97.81 88 ALA A N 1
ATOM 633 C CA . ALA A 1 88 ? -2.890 -1.238 -15.720 1.00 97.81 88 ALA A CA 1
ATOM 634 C C . ALA A 1 88 ? -1.644 -0.434 -16.131 1.00 97.81 88 ALA A C 1
ATOM 636 O O . ALA A 1 88 ? -1.720 0.788 -16.254 1.00 97.81 88 ALA A O 1
ATOM 637 N N . TYR A 1 89 ? -0.517 -1.095 -16.414 1.00 98.19 89 TYR A N 1
ATOM 638 C CA . TYR A 1 89 ? 0.691 -0.431 -16.915 1.00 98.19 89 TYR A CA 1
ATOM 639 C C . TYR A 1 89 ? 0.433 0.319 -18.219 1.00 98.19 89 TYR A C 1
ATOM 641 O O . TYR A 1 89 ? 0.847 1.472 -18.348 1.00 98.19 89 TYR A O 1
ATOM 649 N N . SER A 1 90 ? -0.299 -0.294 -19.153 1.00 98.00 90 SER A N 1
ATOM 650 C CA . SER A 1 90 ? -0.691 0.367 -20.398 1.00 98.00 90 SER A CA 1
ATOM 651 C C . SER A 1 90 ? -1.644 1.537 -20.151 1.00 98.00 90 SER A C 1
ATOM 653 O O . SER A 1 90 ? -1.470 2.596 -20.748 1.00 98.00 90 SER A O 1
ATOM 655 N N . TYR A 1 91 ? -2.649 1.359 -19.292 1.00 98.12 91 TYR A N 1
ATOM 656 C CA . TYR A 1 91 ? -3.662 2.380 -19.024 1.00 98.12 91 TYR A CA 1
ATOM 657 C C . TYR A 1 91 ? -3.061 3.627 -18.362 1.00 98.12 91 TYR A C 1
ATOM 659 O O . TYR A 1 91 ? -3.323 4.748 -18.791 1.00 98.12 91 TYR A O 1
ATOM 667 N N . PHE A 1 92 ? -2.206 3.436 -17.356 1.00 97.88 92 PHE A N 1
ATOM 668 C CA . PHE A 1 92 ? -1.556 4.525 -16.623 1.00 97.88 92 PHE A CA 1
ATOM 669 C C . PHE A 1 92 ? -0.236 4.993 -17.253 1.00 97.88 92 PHE A C 1
ATOM 671 O O . PHE A 1 92 ? 0.399 5.892 -16.708 1.00 97.88 92 PHE A O 1
ATOM 678 N N . SER A 1 93 ? 0.173 4.420 -18.394 1.00 98.12 93 SER A N 1
ATOM 679 C CA . SER A 1 93 ? 1.445 4.729 -19.069 1.00 98.12 93 SER A CA 1
ATOM 680 C C . SER A 1 93 ? 2.651 4.643 -18.122 1.00 98.12 93 SER A C 1
ATOM 682 O O . SER A 1 93 ? 3.467 5.560 -18.040 1.00 98.12 93 SER A O 1
ATOM 684 N N . VAL A 1 94 ? 2.740 3.544 -17.367 1.00 97.88 94 VAL A N 1
ATOM 685 C CA . VAL A 1 94 ? 3.789 3.344 -16.359 1.00 97.88 94 VAL A CA 1
ATOM 686 C C . VAL A 1 94 ? 5.153 3.182 -17.034 1.00 97.88 94 VAL A C 1
ATOM 688 O O . VAL A 1 94 ? 5.363 2.258 -17.819 1.00 97.88 94 VAL A O 1
ATOM 691 N N . ASP A 1 95 ? 6.108 4.043 -16.681 1.00 98.38 95 ASP A N 1
ATOM 692 C CA . ASP A 1 95 ? 7.511 3.880 -17.065 1.00 98.38 95 ASP A CA 1
ATOM 693 C C . ASP A 1 95 ? 8.181 2.841 -16.152 1.00 98.38 95 ASP A C 1
ATOM 695 O O . ASP A 1 95 ? 8.501 3.105 -14.991 1.00 98.38 95 ASP A O 1
ATOM 699 N N . LEU A 1 96 ? 8.387 1.634 -16.686 1.00 98.19 96 LEU A N 1
ATOM 700 C CA . LEU A 1 96 ? 8.993 0.524 -15.948 1.00 98.19 96 LEU A CA 1
ATOM 701 C C . LEU A 1 96 ? 10.483 0.742 -15.650 1.00 98.19 96 LEU A C 1
ATOM 703 O O . LEU A 1 96 ? 10.984 0.205 -14.663 1.00 98.19 96 LEU A O 1
ATOM 707 N N . SER A 1 97 ? 11.183 1.542 -16.459 1.00 98.31 97 SER A N 1
ATOM 708 C CA . SER A 1 97 ? 12.584 1.884 -16.190 1.00 98.31 97 SER A CA 1
ATOM 709 C C . SER A 1 97 ? 12.668 2.868 -15.027 1.00 98.31 97 SER A C 1
ATOM 711 O O . SER A 1 97 ? 13.481 2.680 -14.119 1.00 98.31 97 SER A O 1
ATOM 713 N N . LEU A 1 98 ? 11.779 3.869 -15.010 1.00 98.38 98 LEU A N 1
ATOM 714 C CA . LEU A 1 98 ? 11.643 4.789 -13.884 1.00 98.38 98 LEU A CA 1
ATOM 715 C C . LEU A 1 98 ? 11.250 4.029 -12.613 1.00 98.38 98 LEU A C 1
ATOM 717 O O . LEU A 1 98 ? 11.938 4.170 -11.606 1.00 98.38 98 LEU A O 1
ATOM 721 N N . LEU A 1 99 ? 10.235 3.158 -12.675 1.00 98.00 99 LEU A N 1
ATOM 722 C CA . LEU A 1 99 ? 9.816 2.298 -11.559 1.00 98.00 99 LEU A CA 1
ATOM 723 C C . LEU A 1 99 ? 11.014 1.563 -10.940 1.00 98.00 99 LEU A C 1
ATOM 725 O O . LEU A 1 99 ? 11.249 1.663 -9.737 1.00 98.00 99 LEU A O 1
ATOM 729 N N . GLN A 1 100 ? 11.797 0.851 -11.752 1.00 98.44 100 GLN A N 1
ATOM 730 C CA . GLN A 1 100 ? 12.979 0.136 -11.269 1.00 98.44 100 GLN A CA 1
ATOM 731 C C . GLN A 1 100 ? 14.024 1.084 -10.669 1.00 98.44 100 GLN A C 1
ATOM 733 O O . GLN A 1 100 ? 14.603 0.774 -9.626 1.00 98.44 100 GLN A O 1
ATOM 738 N N . SER A 1 101 ? 14.266 2.240 -11.296 1.00 98.50 101 SER A N 1
ATOM 739 C CA . SER A 1 101 ? 15.229 3.218 -10.785 1.00 98.50 101 SER A CA 1
ATOM 740 C C . SER A 1 101 ? 14.818 3.800 -9.429 1.00 98.50 101 SER A C 1
ATOM 742 O O . SER A 1 101 ? 15.669 3.905 -8.551 1.00 98.50 101 SER A O 1
ATOM 744 N N . GLU A 1 102 ? 13.527 4.066 -9.210 1.00 98.19 102 GLU A N 1
ATOM 745 C CA . GLU A 1 102 ? 12.995 4.553 -7.934 1.00 98.19 102 GLU A CA 1
ATOM 746 C C . GLU 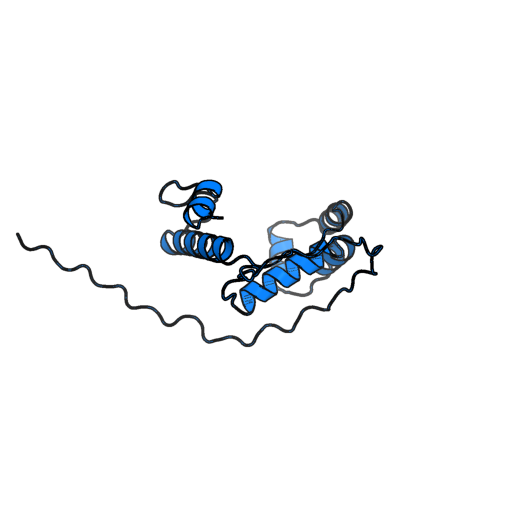A 1 102 ? 13.094 3.477 -6.845 1.00 98.19 102 GLU A C 1
ATOM 748 O O . GLU A 1 102 ? 13.550 3.757 -5.736 1.00 98.19 102 GLU A O 1
ATOM 753 N N . PHE A 1 103 ? 12.785 2.212 -7.162 1.00 98.25 103 PHE A N 1
ATOM 754 C CA . PHE A 1 103 ? 12.979 1.098 -6.224 1.00 98.25 103 PHE A CA 1
ATOM 755 C C . PHE A 1 103 ? 14.443 0.929 -5.796 1.00 98.25 103 PHE A C 1
ATOM 757 O O . PHE A 1 103 ? 14.698 0.585 -4.642 1.00 98.25 103 PHE A O 1
ATOM 764 N N . ASN A 1 104 ? 15.407 1.229 -6.671 1.00 98.00 104 ASN A N 1
ATOM 765 C CA . ASN A 1 104 ? 16.831 1.198 -6.325 1.00 98.00 104 ASN A CA 1
ATOM 766 C C . ASN A 1 104 ? 17.242 2.288 -5.320 1.00 98.00 104 ASN A C 1
ATOM 768 O O . ASN A 1 104 ? 18.302 2.168 -4.705 1.00 98.00 104 ASN A O 1
ATOM 772 N N . THR A 1 105 ? 16.435 3.340 -5.142 1.00 98.19 105 THR A N 1
ATOM 773 C CA . THR A 1 105 ? 16.704 4.402 -4.156 1.00 98.19 105 THR A CA 1
ATOM 774 C C . THR A 1 105 ? 16.212 4.052 -2.751 1.00 98.19 105 THR A C 1
ATOM 776 O O . THR A 1 105 ? 16.687 4.628 -1.768 1.00 98.19 105 THR A O 1
ATOM 779 N N . ASN A 1 106 ? 15.294 3.087 -2.631 1.00 97.06 106 ASN A N 1
ATOM 780 C CA . ASN A 1 106 ? 14.721 2.699 -1.350 1.00 97.06 106 ASN A CA 1
ATOM 781 C C . ASN A 1 106 ? 15.749 1.934 -0.497 1.00 97.06 106 ASN A C 1
ATOM 783 O O . ASN A 1 106 ? 16.334 0.950 -0.960 1.00 97.06 106 ASN A O 1
ATOM 787 N N . PRO A 1 107 ? 15.958 2.317 0.775 1.00 97.31 107 PRO A N 1
ATOM 788 C CA . PRO A 1 107 ? 16.832 1.570 1.665 1.00 97.31 107 PRO A CA 1
ATOM 789 C C . PRO A 1 107 ? 16.188 0.243 2.085 1.00 97.31 107 PRO A C 1
ATOM 791 O O . PRO A 1 107 ? 14.979 0.156 2.308 1.00 97.31 107 PRO A O 1
ATOM 794 N N . VAL A 1 108 ? 17.021 -0.779 2.293 1.00 97.62 108 VAL A N 1
ATOM 795 C CA . VAL A 1 108 ? 16.599 -2.017 2.964 1.00 97.62 108 VAL A CA 1
ATOM 796 C C . VAL A 1 108 ? 16.117 -1.689 4.378 1.00 97.62 108 VAL A C 1
ATOM 798 O O . VAL A 1 108 ? 16.793 -0.976 5.123 1.00 97.62 108 VAL A O 1
ATOM 801 N N . ALA A 1 109 ? 14.979 -2.256 4.774 1.00 96.38 109 ALA A N 1
ATOM 802 C CA . ALA A 1 109 ? 14.363 -2.016 6.071 1.00 96.38 109 ALA A CA 1
ATOM 803 C C . ALA A 1 109 ? 14.010 -3.331 6.797 1.00 96.38 109 ALA A C 1
ATOM 805 O O . ALA A 1 109 ? 13.697 -4.333 6.151 1.00 96.38 109 ALA A O 1
ATOM 806 N N . PRO A 1 110 ? 14.024 -3.361 8.146 1.00 96.38 110 PRO A N 1
ATOM 807 C CA . PRO A 1 110 ? 13.547 -4.515 8.910 1.00 96.38 110 PRO A CA 1
ATOM 808 C C . PRO A 1 110 ? 12.081 -4.855 8.591 1.00 96.38 110 PRO A C 1
ATOM 810 O O . PRO A 1 110 ? 11.312 -3.941 8.264 1.00 96.38 110 PRO A O 1
ATOM 813 N N . PRO A 1 111 ? 11.662 -6.126 8.717 1.00 95.88 111 PRO A N 1
ATOM 814 C CA . PRO A 1 111 ? 10.280 -6.517 8.462 1.00 95.88 111 PRO A CA 1
ATOM 815 C C . PRO A 1 111 ? 9.316 -5.862 9.460 1.00 95.88 111 PRO A C 1
ATOM 817 O O . PRO A 1 111 ? 9.665 -5.601 10.612 1.00 95.88 111 PRO A O 1
ATOM 820 N N . LEU A 1 112 ? 8.095 -5.606 9.003 1.00 96.88 112 LEU A N 1
ATOM 821 C CA . LEU A 1 112 ? 6.956 -5.212 9.821 1.00 96.88 112 LEU A CA 1
ATOM 822 C C . LEU A 1 112 ? 6.238 -6.452 10.366 1.00 96.88 112 LEU A C 1
ATOM 824 O O . LEU A 1 112 ? 6.331 -7.541 9.797 1.00 96.88 112 LEU A O 1
ATOM 828 N N . ALA A 1 113 ? 5.490 -6.260 11.450 1.00 96.44 113 ALA A N 1
ATOM 829 C CA . ALA A 1 113 ? 4.596 -7.257 12.026 1.00 96.44 113 ALA A CA 1
ATOM 830 C C . ALA A 1 113 ? 3.163 -6.712 12.072 1.00 96.44 113 ALA A C 1
ATOM 832 O O . ALA A 1 113 ? 2.960 -5.504 12.218 1.00 96.44 113 ALA A O 1
ATOM 833 N N . MET A 1 114 ? 2.179 -7.608 11.979 1.00 97.50 114 MET A N 1
ATOM 834 C CA . MET A 1 114 ? 0.771 -7.267 12.191 1.00 97.50 114 MET A CA 1
ATOM 835 C C . MET A 1 114 ? 0.548 -6.739 13.609 1.00 97.50 114 MET A C 1
ATOM 837 O O . MET A 1 114 ? 1.084 -7.295 14.561 1.00 97.50 114 MET A O 1
ATOM 841 N N . ASN A 1 115 ? -0.302 -5.724 13.764 1.00 96.88 115 ASN A N 1
ATOM 842 C CA . ASN A 1 115 ? -0.732 -5.214 15.065 1.00 96.88 115 ASN A CA 1
ATOM 843 C C . ASN A 1 115 ? -2.259 -5.265 15.162 1.00 96.88 115 ASN A C 1
ATOM 845 O O . ASN A 1 115 ? -2.944 -4.683 14.322 1.00 96.88 115 ASN A O 1
ATOM 849 N N . ALA A 1 116 ? -2.793 -5.901 16.210 1.00 96.19 116 ALA A N 1
ATOM 850 C CA . ALA A 1 116 ? -4.237 -6.090 16.374 1.00 96.19 116 ALA A CA 1
ATOM 851 C C . ALA A 1 116 ? -5.055 -4.784 16.319 1.00 96.19 116 ALA A C 1
ATOM 853 O O . ALA A 1 116 ? -6.148 -4.764 15.757 1.00 96.19 116 ALA A O 1
ATOM 854 N N . LYS A 1 117 ? -4.529 -3.691 16.885 1.00 97.31 117 LYS A N 1
ATOM 855 C CA . LYS A 1 117 ? -5.222 -2.395 16.965 1.00 97.31 117 LYS A CA 1
ATOM 856 C C . LYS A 1 117 ? -5.229 -1.679 15.617 1.00 97.31 117 LYS A C 1
ATOM 858 O O . LYS A 1 117 ? -6.258 -1.148 15.204 1.00 97.31 117 LYS A O 1
ATOM 863 N N . LEU A 1 118 ? -4.104 -1.722 14.897 1.00 97.50 118 LEU A N 1
ATOM 864 C CA . LEU A 1 118 ? -4.031 -1.195 13.531 1.00 97.50 118 LEU A CA 1
ATOM 865 C C . LEU A 1 118 ? -4.905 -1.999 12.570 1.00 97.50 118 LEU A C 1
ATOM 867 O O . LEU A 1 118 ? -5.582 -1.404 11.739 1.00 97.50 118 LEU A O 1
ATOM 871 N N . LEU A 1 119 ? -4.944 -3.328 12.715 1.00 97.25 119 LEU A N 1
ATOM 872 C CA . LEU A 1 119 ? -5.816 -4.193 11.922 1.00 97.25 119 LEU A CA 1
ATOM 873 C C . LEU A 1 119 ? -7.296 -3.831 12.126 1.00 97.25 119 LEU A C 1
ATOM 875 O O . LEU A 1 119 ? -8.032 -3.682 11.153 1.00 97.25 119 LEU A O 1
ATOM 879 N N . ALA A 1 120 ? -7.723 -3.629 13.377 1.00 97.06 120 ALA A N 1
ATOM 880 C CA . ALA A 1 120 ? -9.081 -3.178 13.680 1.00 97.06 120 ALA A CA 1
ATOM 881 C C . ALA A 1 120 ? -9.389 -1.810 13.042 1.00 97.06 120 ALA A C 1
ATOM 883 O O . ALA A 1 120 ? -10.420 -1.652 12.392 1.00 97.06 120 ALA A O 1
ATOM 884 N N . SER A 1 121 ? -8.469 -0.845 13.160 1.00 98.12 121 SER A N 1
ATOM 885 C CA . SER A 1 121 ? -8.619 0.494 12.572 1.00 98.12 121 SER A CA 1
ATOM 886 C C . SER A 1 121 ? -8.723 0.451 11.041 1.00 98.12 121 SER A C 1
ATOM 888 O O . SER A 1 121 ? -9.607 1.077 10.453 1.00 98.12 121 SER A O 1
ATOM 890 N N . ALA A 1 122 ? -7.865 -0.340 10.390 1.00 97.38 122 ALA A N 1
ATOM 891 C CA . ALA A 1 122 ? -7.837 -0.497 8.938 1.00 97.38 122 ALA A CA 1
ATOM 892 C C . ALA A 1 122 ? -9.120 -1.145 8.396 1.00 97.38 122 ALA A C 1
ATOM 894 O O . ALA A 1 122 ? -9.657 -0.685 7.386 1.00 97.38 122 ALA A O 1
ATOM 895 N N . ARG A 1 123 ? -9.646 -2.171 9.080 1.00 97.38 123 ARG A N 1
ATOM 896 C CA . ARG A 1 123 ? -10.911 -2.820 8.706 1.00 97.38 123 ARG A CA 1
ATOM 897 C C . ARG A 1 123 ? -12.101 -1.872 8.838 1.00 97.38 123 ARG A C 1
ATOM 899 O O . ARG A 1 123 ? -12.932 -1.842 7.939 1.00 97.38 123 ARG A O 1
ATOM 906 N N . LEU A 1 124 ? -12.157 -1.067 9.903 1.00 97.69 124 LEU A N 1
ATOM 907 C CA . LEU A 1 124 ? -13.207 -0.054 10.069 1.00 97.69 124 LEU A CA 1
ATOM 908 C C . LEU A 1 124 ? -13.170 0.991 8.946 1.00 97.69 124 LEU A C 1
ATOM 910 O O . LEU A 1 124 ? -14.205 1.265 8.349 1.00 97.69 124 LEU A O 1
ATOM 914 N N . HIS A 1 125 ? -11.988 1.518 8.606 1.00 98.31 125 HIS A N 1
ATOM 915 C CA . HIS A 1 125 ? -11.851 2.498 7.518 1.00 98.31 125 HIS A CA 1
ATOM 916 C C . HIS A 1 125 ? -12.187 1.904 6.144 1.00 98.31 125 HIS A C 1
ATOM 918 O O . HIS A 1 125 ? -12.853 2.535 5.331 1.00 98.31 125 HIS A O 1
ATOM 924 N N . SER A 1 126 ? -11.768 0.663 5.890 1.00 97.38 126 SER A N 1
ATOM 925 C CA . SER A 1 126 ? -12.089 -0.031 4.636 1.00 97.38 126 SER A CA 1
ATOM 926 C C . SER A 1 126 ? -13.584 -0.340 4.525 1.00 97.38 126 SER A C 1
ATOM 928 O O . SER A 1 126 ? -14.160 -0.208 3.449 1.00 97.38 126 SER A O 1
ATOM 930 N N . GLY A 1 127 ? -14.230 -0.698 5.639 1.00 97.94 127 GLY A N 1
ATOM 931 C CA . GLY A 1 127 ? -15.678 -0.887 5.707 1.00 97.94 127 GLY A CA 1
ATOM 932 C C . GLY A 1 127 ? -16.460 0.409 5.485 1.00 97.94 127 GLY A C 1
ATOM 933 O O . GLY A 1 127 ? -17.470 0.384 4.785 1.00 97.94 127 GLY A O 1
ATOM 934 N N . ASP A 1 128 ? -15.982 1.537 6.017 1.00 98.38 128 ASP A N 1
ATOM 935 C CA . ASP A 1 128 ? -16.560 2.865 5.772 1.00 98.38 128 ASP A CA 1
ATOM 936 C C . ASP A 1 128 ? -16.480 3.252 4.287 1.00 98.38 128 ASP A C 1
ATOM 938 O O . ASP A 1 128 ? -17.496 3.606 3.690 1.00 98.38 128 ASP A O 1
ATOM 942 N N . MET A 1 129 ? -15.300 3.099 3.674 1.00 98.44 129 MET A N 1
ATOM 943 C CA . MET A 1 129 ? -15.076 3.333 2.239 1.00 98.44 129 MET A CA 1
ATOM 944 C C . MET A 1 129 ? -15.981 2.480 1.352 1.00 98.44 129 MET A C 1
ATOM 946 O O . MET A 1 129 ? -16.591 2.996 0.419 1.00 98.44 129 MET A O 1
ATOM 950 N N . LEU A 1 130 ? -16.118 1.191 1.674 1.00 98.00 130 LEU A N 1
ATOM 951 C CA . LEU A 1 130 ? -16.999 0.282 0.946 1.00 98.00 130 LEU A CA 1
ATOM 952 C C . LEU A 1 130 ? -18.479 0.653 1.114 1.00 98.00 130 LEU A C 1
ATOM 954 O O . LEU A 1 130 ? -19.232 0.628 0.147 1.00 98.00 130 LEU A O 1
ATOM 958 N N . THR A 1 131 ? -18.901 0.988 2.335 1.00 98.38 131 THR A N 1
ATOM 959 C CA . THR A 1 131 ? -20.308 1.299 2.646 1.00 98.38 131 THR A CA 1
ATOM 960 C C . THR A 1 131 ? -20.760 2.597 1.983 1.00 98.38 131 THR A C 1
ATOM 962 O O . THR A 1 131 ? -21.912 2.706 1.570 1.00 98.38 131 THR A O 1
ATOM 965 N N . ASN A 1 132 ? -19.858 3.572 1.879 1.00 97.38 132 ASN A N 1
ATOM 966 C CA . ASN A 1 132 ? -20.161 4.914 1.391 1.00 97.38 132 ASN A CA 1
ATOM 967 C C . ASN A 1 132 ? -19.600 5.200 -0.013 1.00 97.38 132 ASN A C 1
ATOM 969 O O . ASN A 1 132 ? -19.590 6.356 -0.428 1.00 97.38 132 ASN A O 1
ATOM 973 N N . ASP A 1 133 ? -19.143 4.161 -0.721 1.00 97.75 133 ASP A N 1
ATOM 974 C CA . ASP A 1 133 ? -18.663 4.199 -2.109 1.00 97.75 133 ASP A CA 1
ATOM 975 C C . ASP A 1 133 ? -17.651 5.325 -2.385 1.00 97.75 133 ASP A C 1
ATOM 977 O O . ASP A 1 133 ? -17.836 6.191 -3.243 1.00 97.75 133 ASP A O 1
ATOM 981 N N . PHE A 1 134 ? -16.569 5.348 -1.605 1.00 97.56 134 PHE A N 1
ATOM 982 C CA . PHE A 1 134 ? -15.500 6.325 -1.788 1.00 97.56 134 PHE A CA 1
ATOM 983 C C . PHE A 1 134 ? -14.117 5.733 -1.521 1.00 97.56 134 PHE A C 1
ATOM 985 O O . PHE A 1 134 ? -13.957 4.746 -0.808 1.00 97.56 134 PHE A O 1
ATOM 992 N N . GLN A 1 135 ? -13.091 6.398 -2.052 1.00 97.31 135 GLN A N 1
ATOM 993 C CA . GLN A 1 135 ? -11.696 6.142 -1.711 1.00 97.31 135 GLN A CA 1
ATOM 994 C C . GLN A 1 135 ? -11.074 7.432 -1.173 1.00 97.31 135 GLN A C 1
ATOM 996 O O . GLN A 1 135 ? -10.989 8.435 -1.882 1.00 97.31 135 GLN A O 1
ATOM 1001 N N . GLY A 1 136 ? -10.618 7.420 0.078 1.00 96.50 136 GLY A N 1
ATOM 1002 C CA . GLY A 1 136 ? -10.042 8.610 0.696 1.00 96.50 136 GLY A CA 1
ATOM 1003 C C . GLY A 1 136 ? -9.311 8.339 2.004 1.00 96.50 136 GLY A C 1
ATOM 1004 O O . GLY A 1 136 ? -9.374 7.252 2.578 1.00 96.50 136 GLY A O 1
ATOM 1005 N N . HIS A 1 137 ? -8.594 9.355 2.486 1.00 97.12 137 HIS A N 1
ATOM 1006 C CA . HIS A 1 137 ? -7.861 9.277 3.752 1.00 97.12 137 HIS A CA 1
ATOM 1007 C C . HIS A 1 137 ? -8.751 9.510 4.978 1.00 97.12 137 HIS A C 1
ATOM 1009 O O . HIS A 1 137 ? -8.487 8.951 6.046 1.00 97.12 137 HIS A O 1
ATOM 1015 N N . ASN A 1 138 ? -9.795 10.323 4.841 1.00 98.12 138 ASN A N 1
ATOM 1016 C CA . ASN A 1 138 ? -10.699 10.668 5.932 1.00 98.12 138 ASN A CA 1
ATOM 1017 C C . ASN A 1 138 ? -11.926 9.761 5.900 1.00 98.12 138 ASN A C 1
ATOM 1019 O O . ASN A 1 138 ? -12.373 9.392 4.818 1.00 98.12 138 ASN A O 1
ATOM 1023 N N . GLY A 1 139 ? -12.438 9.404 7.075 1.00 97.31 139 GLY A N 1
ATOM 1024 C CA . GLY A 1 139 ? -13.715 8.707 7.175 1.00 97.31 139 GLY A CA 1
ATOM 1025 C C . GLY A 1 139 ? -14.875 9.644 6.852 1.00 97.31 139 GLY A C 1
ATOM 1026 O O . GLY A 1 139 ? -14.736 10.872 6.914 1.00 97.31 139 GLY A O 1
ATOM 1027 N N . THR A 1 140 ? -16.032 9.071 6.536 1.00 97.56 140 THR A N 1
ATOM 1028 C CA . THR A 1 140 ? -17.271 9.834 6.302 1.00 97.56 140 THR A CA 1
ATOM 1029 C C . THR A 1 140 ? -17.742 10.611 7.532 1.00 97.56 140 THR A C 1
ATOM 1031 O O . THR A 1 140 ? -18.394 11.646 7.404 1.00 97.56 140 THR A O 1
ATOM 1034 N N . ASP A 1 141 ? -17.337 10.169 8.723 1.00 96.06 141 ASP A N 1
ATOM 1035 C CA . ASP A 1 141 ? -17.526 10.849 10.007 1.00 96.06 141 ASP A CA 1
ATOM 1036 C C . ASP A 1 141 ? -16.553 12.026 10.235 1.00 96.06 141 ASP A C 1
ATOM 1038 O O . ASP A 1 141 ? -16.578 12.673 11.282 1.00 96.06 141 ASP A O 1
ATOM 1042 N N . GLY A 1 142 ? -15.685 12.309 9.259 1.00 97.38 142 GLY A N 1
ATOM 1043 C CA . GLY A 1 1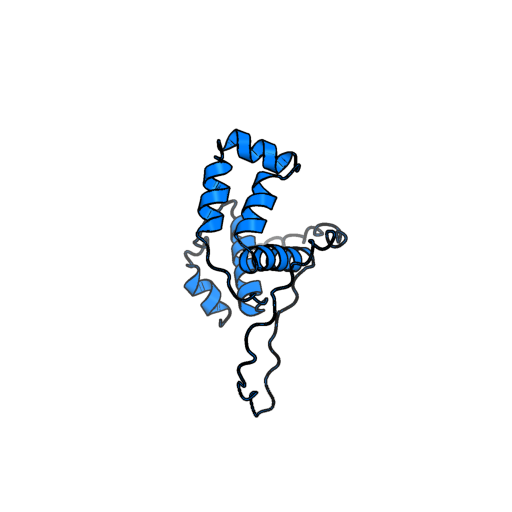42 ? -14.650 13.336 9.321 1.00 97.38 142 GLY A CA 1
ATOM 1044 C C . GLY A 1 142 ? -13.366 12.892 10.023 1.00 97.38 142 GLY A C 1
ATOM 1045 O O . GLY A 1 142 ? -12.422 13.685 10.086 1.00 97.38 142 GLY A O 1
ATOM 1046 N N . SER A 1 143 ? -13.288 11.652 10.517 1.00 97.50 143 SER A N 1
ATOM 1047 C CA . SER A 1 143 ? -12.105 11.156 11.219 1.00 97.50 143 SER A CA 1
ATOM 1048 C C . SER A 1 143 ? -10.871 11.148 10.314 1.00 97.50 143 SER A C 1
ATOM 1050 O O . SER A 1 143 ? -10.916 10.730 9.154 1.00 97.50 143 SER A O 1
ATOM 1052 N N . THR A 1 144 ? -9.730 11.584 10.842 1.00 98.06 144 THR A N 1
ATOM 1053 C CA . THR A 1 144 ? -8.421 11.410 10.199 1.00 98.06 144 THR A CA 1
ATOM 1054 C C . THR A 1 144 ? -7.815 10.053 10.560 1.00 98.06 144 THR A C 1
ATOM 1056 O O . THR A 1 144 ? -8.244 9.393 11.508 1.00 98.06 144 THR A O 1
ATOM 1059 N N . PHE A 1 145 ? -6.779 9.636 9.827 1.00 96.75 145 PHE A N 1
ATOM 1060 C CA . PHE A 1 145 ? -6.024 8.417 10.138 1.00 96.75 145 PHE A CA 1
ATOM 1061 C C . PHE A 1 145 ? -5.570 8.362 11.610 1.00 96.75 145 PHE A C 1
ATOM 1063 O O . PHE A 1 145 ? -5.844 7.374 12.293 1.00 96.75 145 PHE A O 1
ATOM 1070 N N . ASP A 1 146 ? -4.964 9.441 12.119 1.00 97.31 146 ASP A N 1
ATOM 1071 C CA . ASP A 1 146 ? -4.440 9.498 13.492 1.00 97.31 146 ASP A CA 1
ATOM 1072 C C . ASP A 1 146 ? -5.545 9.328 14.544 1.00 97.31 146 ASP A C 1
ATOM 1074 O O . ASP A 1 146 ? -5.371 8.635 15.551 1.00 97.31 146 ASP A O 1
ATOM 1078 N N . GLN A 1 147 ? -6.720 9.915 14.297 1.00 98.19 147 GLN A N 1
ATOM 1079 C CA . GLN A 1 147 ? -7.878 9.778 15.179 1.00 98.19 147 GLN A CA 1
ATOM 1080 C C . GLN A 1 147 ? -8.396 8.336 15.196 1.00 98.19 147 GLN A C 1
ATOM 1082 O O . GLN A 1 147 ? -8.709 7.810 16.265 1.00 98.19 147 GLN A O 1
ATOM 1087 N N . ARG A 1 148 ? -8.434 7.663 14.039 1.00 97.88 148 ARG A N 1
ATOM 1088 C CA . ARG A 1 148 ? -8.904 6.274 13.941 1.00 97.88 148 ARG A CA 1
ATOM 1089 C C . ARG A 1 148 ? -7.968 5.275 14.613 1.00 97.88 148 ARG A C 1
ATOM 1091 O O . ARG A 1 148 ? -8.461 4.320 15.213 1.00 97.88 148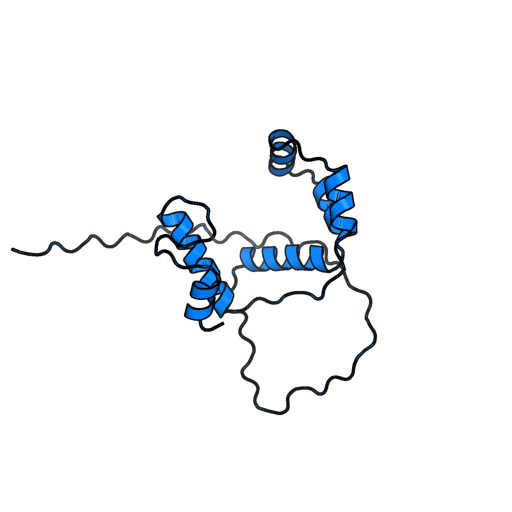 ARG A O 1
ATOM 1098 N N . ILE A 1 149 ? -6.647 5.447 14.528 1.00 97.69 149 ILE A N 1
ATOM 1099 C CA . ILE A 1 149 ? -5.709 4.549 15.231 1.00 97.69 149 ILE A CA 1
ATOM 1100 C C . ILE A 1 149 ? -5.731 4.809 16.744 1.00 97.69 149 ILE A C 1
ATOM 1102 O O . ILE A 1 149 ? -5.751 3.856 17.525 1.00 97.69 149 ILE A O 1
ATOM 1106 N N . THR A 1 150 ? -5.867 6.079 17.154 1.00 97.75 150 THR A N 1
ATOM 1107 C CA . THR A 1 150 ? -6.027 6.474 18.563 1.00 97.75 150 THR A CA 1
ATOM 1108 C C . THR A 1 150 ? -7.303 5.881 19.163 1.00 97.75 150 THR A C 1
ATOM 1110 O O . THR A 1 150 ? -7.284 5.377 20.284 1.00 97.75 150 THR A O 1
ATOM 1113 N N . ALA A 1 151 ? -8.407 5.857 18.408 1.00 96.56 151 ALA A N 1
ATOM 1114 C CA . ALA A 1 151 ? -9.668 5.252 18.841 1.00 96.56 151 ALA A CA 1
ATOM 1115 C C . ALA A 1 151 ? -9.566 3.733 19.093 1.00 96.56 151 ALA A C 1
ATOM 1117 O O . ALA A 1 151 ? -10.327 3.196 19.895 1.00 96.56 151 ALA A O 1
ATOM 1118 N N . GLN A 1 152 ? -8.610 3.042 18.457 1.00 97.06 152 GLN A N 1
ATOM 1119 C CA . GLN A 1 152 ? -8.287 1.630 18.728 1.00 97.06 152 GLN A CA 1
ATOM 1120 C C . GLN A 1 152 ? -7.201 1.456 19.808 1.00 97.06 152 GLN A C 1
ATOM 1122 O O . GLN A 1 152 ? -6.802 0.334 20.133 1.00 97.06 152 GLN A O 1
ATOM 1127 N N . GLY A 1 153 ? -6.716 2.564 20.375 1.00 95.12 153 GLY A N 1
ATOM 1128 C CA . GLY A 1 153 ? -5.708 2.608 21.428 1.00 95.12 153 GLY A CA 1
ATOM 1129 C C . GLY A 1 153 ? -4.291 2.271 20.965 1.00 95.12 153 GLY A C 1
ATOM 1130 O O . GLY A 1 153 ? -3.536 1.720 21.773 1.00 95.12 153 GLY A O 1
ATOM 1131 N N . TYR A 1 154 ? -3.963 2.478 19.685 1.00 94.06 154 TYR A N 1
ATOM 1132 C CA . TYR A 1 154 ? -2.595 2.344 19.167 1.00 94.06 154 TYR A CA 1
ATOM 1133 C C . TYR A 1 154 ? -1.739 3.534 19.603 1.00 94.06 154 TYR A C 1
ATOM 1135 O O . TYR A 1 154 ? -0.633 3.270 20.123 1.00 94.06 154 TYR A O 1
#

Secondary structure (DSSP, 8-state):
-PPPPPPPPP-PPPPP-PPPPPPPPPPPPPPPP---PPPP-S-PPPP------HHHHHHHHHHHHHHH-HHHHHHHHHT---HHHHHHHHHHT--HHHHHHHHTTSPP-PPP---HHHHHHHHHHHHHHHHTT---SS-TT---HHHHHHHTT-